Protein AF-A0A921MFJ2-F1 (afdb_monomer_lite)

Sequence (46 aa):
MYDLHRMRLLRELAHRGTLAAVARALDLSPSAVSQQLSLLAREVGE

Structure (mmCIF, N/CA/C/O backbone):
data_AF-A0A921MFJ2-F1
#
_entry.id   AF-A0A921MFJ2-F1
#
loop_
_atom_site.group_PDB
_atom_site.id
_atom_site.type_symbol
_atom_site.label_atom_id
_atom_site.label_alt_id
_atom_site.label_comp_id
_atom_site.label_asym_id
_atom_site.label_entity_id
_atom_site.label_seq_id
_atom_site.pdbx_PDB_ins_code
_atom_site.Cartn_x
_atom_site.Cartn_y
_atom_site.Cartn_z
_atom_site.occupancy
_atom_site.B_iso_or_equiv
_atom_site.auth_seq_id
_atom_site.auth_comp_id
_atom_site.auth_asym_id
_atom_site.auth_atom_id
_atom_site.pdbx_PDB_model_num
ATOM 1 N N . MET A 1 1 ? -10.280 12.371 8.943 1.00 62.56 1 MET A N 1
ATOM 2 C CA . MET A 1 1 ? -10.306 12.963 7.585 1.00 62.56 1 MET A CA 1
ATOM 3 C C . MET A 1 1 ? -10.118 11.823 6.599 1.00 62.56 1 MET A C 1
ATOM 5 O O . MET A 1 1 ? -9.186 11.057 6.794 1.00 62.56 1 MET A O 1
ATOM 9 N N . TYR A 1 2 ? -11.017 11.630 5.632 1.00 71.12 2 TYR A N 1
ATOM 10 C CA . TYR A 1 2 ? -10.899 10.519 4.680 1.00 71.12 2 TYR A CA 1
ATOM 11 C C . TYR A 1 2 ? -9.728 10.762 3.723 1.00 71.12 2 TYR A C 1
ATOM 13 O O . TYR A 1 2 ? -9.708 11.760 3.007 1.00 71.12 2 TYR A O 1
ATOM 21 N N . ASP A 1 3 ? -8.754 9.855 3.724 1.00 85.25 3 ASP A N 1
ATOM 22 C CA . ASP A 1 3 ? -7.591 9.924 2.845 1.00 85.25 3 ASP A CA 1
ATOM 23 C C . ASP A 1 3 ? -7.893 9.184 1.530 1.00 85.25 3 ASP A C 1
ATOM 25 O O . ASP A 1 3 ? -7.895 7.950 1.451 1.00 85.25 3 ASP A O 1
ATOM 29 N N . LEU A 1 4 ? -8.170 9.957 0.477 1.00 87.69 4 LEU A N 1
ATOM 30 C CA . LEU A 1 4 ? -8.420 9.439 -0.871 1.00 87.69 4 LEU A CA 1
ATOM 31 C C . LEU A 1 4 ? -7.241 8.625 -1.412 1.00 87.69 4 LEU A C 1
ATOM 33 O O . LEU A 1 4 ? -7.443 7.709 -2.209 1.00 87.69 4 LEU A O 1
ATOM 37 N N . HIS A 1 5 ? -6.019 8.926 -0.976 1.00 86.44 5 HIS A N 1
ATOM 38 C CA . HIS A 1 5 ? -4.842 8.182 -1.384 1.00 86.44 5 HIS A CA 1
ATOM 39 C C . HIS A 1 5 ? -4.856 6.767 -0.789 1.00 86.44 5 HIS A C 1
ATOM 41 O O . HIS A 1 5 ? -4.586 5.804 -1.507 1.00 86.44 5 HIS A O 1
ATOM 47 N N . ARG A 1 6 ? -5.278 6.615 0.475 1.00 88.62 6 ARG A N 1
ATOM 48 C CA . ARG A 1 6 ? -5.477 5.299 1.116 1.00 88.62 6 ARG A CA 1
ATOM 49 C C . ARG A 1 6 ? -6.590 4.501 0.446 1.00 88.62 6 ARG A C 1
ATOM 51 O O . ARG A 1 6 ? -6.409 3.322 0.149 1.00 88.62 6 ARG A O 1
ATOM 58 N N . MET A 1 7 ? -7.716 5.148 0.144 1.00 92.50 7 MET A N 1
ATOM 59 C CA . MET A 1 7 ? -8.820 4.515 -0.590 1.00 92.50 7 MET A CA 1
ATOM 60 C C . MET A 1 7 ? -8.370 4.032 -1.975 1.00 92.50 7 MET A C 1
ATOM 62 O O . MET A 1 7 ? -8.694 2.915 -2.380 1.00 92.50 7 MET A O 1
ATOM 66 N N . ARG A 1 8 ? -7.573 4.840 -2.687 1.00 92.56 8 ARG A N 1
ATOM 67 C CA . ARG A 1 8 ? -7.004 4.461 -3.984 1.00 92.56 8 ARG A CA 1
ATOM 68 C C . ARG A 1 8 ? -6.057 3.270 -3.841 1.00 92.56 8 ARG A C 1
ATOM 70 O O . ARG A 1 8 ? -6.208 2.311 -4.584 1.00 92.56 8 ARG A O 1
ATOM 77 N N . LEU A 1 9 ? -5.151 3.285 -2.862 1.00 92.62 9 LEU A N 1
ATOM 78 C CA . LEU A 1 9 ? -4.217 2.184 -2.593 1.00 92.62 9 LEU A CA 1
ATOM 79 C C . LEU A 1 9 ? -4.945 0.843 -2.397 1.00 92.62 9 LEU A C 1
ATOM 81 O O . LEU A 1 9 ? -4.610 -0.143 -3.052 1.00 92.62 9 LEU A O 1
ATOM 85 N N . LEU A 1 10 ? -5.973 0.825 -1.543 1.00 93.62 10 LEU A N 1
ATOM 86 C CA . LEU A 1 10 ? -6.782 -0.366 -1.267 1.00 93.62 10 LEU A CA 1
ATOM 87 C C . LEU A 1 10 ? -7.552 -0.848 -2.500 1.00 93.62 10 LEU A C 1
ATOM 89 O O . LEU A 1 10 ? -7.569 -2.045 -2.785 1.00 93.62 10 LEU A O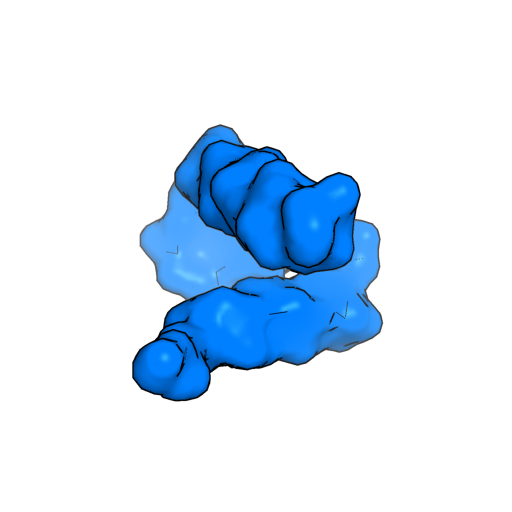 1
ATOM 93 N N . ARG A 1 11 ? -8.153 0.074 -3.261 1.00 94.88 11 ARG A N 1
ATOM 94 C CA . ARG A 1 11 ? -8.851 -0.248 -4.512 1.00 94.88 11 ARG A CA 1
ATOM 95 C C . ARG A 1 11 ? -7.908 -0.860 -5.542 1.00 94.88 11 ARG A C 1
ATOM 97 O O . ARG A 1 11 ? -8.237 -1.881 -6.144 1.00 94.88 11 ARG A O 1
ATOM 104 N N . GLU A 1 12 ? -6.740 -0.257 -5.751 1.00 95.75 12 GLU A N 1
ATOM 105 C CA . GLU A 1 12 ? -5.779 -0.767 -6.725 1.00 95.75 12 GLU A CA 1
ATOM 106 C C . GLU A 1 12 ? -5.235 -2.139 -6.299 1.00 95.75 12 GLU A C 1
ATOM 108 O O . GLU A 1 12 ? -5.026 -2.989 -7.167 1.00 95.75 12 GLU A O 1
ATOM 113 N N . LEU A 1 13 ? -5.051 -2.370 -4.991 1.00 93.94 13 LEU A N 1
ATOM 114 C CA . LEU A 1 13 ? -4.637 -3.661 -4.439 1.00 93.94 13 LEU A CA 1
ATOM 115 C C . LEU A 1 13 ? -5.704 -4.738 -4.641 1.00 93.94 13 LEU A C 1
ATOM 117 O O . LEU A 1 13 ? -5.374 -5.820 -5.118 1.00 93.94 13 LEU A O 1
ATOM 121 N N . ALA A 1 14 ? -6.972 -4.429 -4.363 1.00 95.19 14 ALA A N 1
ATOM 122 C CA . ALA A 1 14 ? -8.088 -5.336 -4.619 1.00 95.19 14 ALA A CA 1
ATOM 123 C C . ALA A 1 14 ? -8.216 -5.690 -6.110 1.00 95.19 14 ALA A C 1
ATOM 125 O O . ALA A 1 14 ? -8.549 -6.819 -6.455 1.00 95.19 14 ALA A O 1
ATOM 1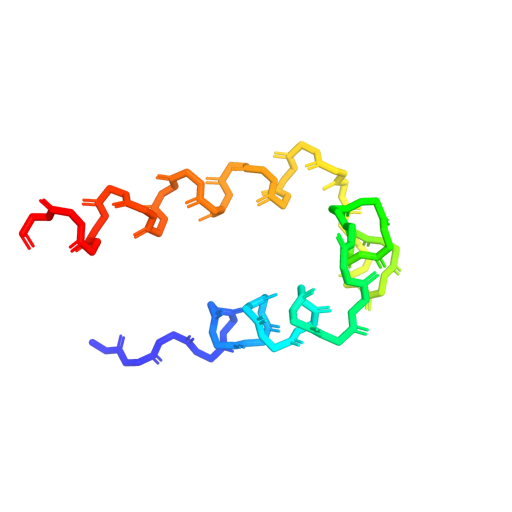26 N N . HIS A 1 15 ? -7.920 -4.739 -7.001 1.00 97.00 15 HIS A N 1
ATOM 127 C CA . HIS A 1 15 ? -8.017 -4.953 -8.442 1.00 97.00 15 HIS A CA 1
ATOM 128 C C . HIS A 1 15 ? -6.824 -5.724 -9.034 1.00 97.00 15 HIS A C 1
ATOM 130 O O . HIS A 1 15 ? -7.006 -6.524 -9.946 1.00 97.00 15 HIS A O 1
ATOM 136 N N . ARG A 1 16 ? -5.597 -5.484 -8.547 1.00 95.38 16 ARG A N 1
ATOM 137 C CA . ARG A 1 16 ? -4.359 -6.043 -9.134 1.00 95.38 16 ARG A CA 1
ATOM 138 C C . ARG A 1 16 ? -3.765 -7.228 -8.380 1.00 95.38 16 ARG A C 1
ATOM 140 O O . ARG A 1 16 ? -2.887 -7.897 -8.919 1.00 95.38 16 ARG A O 1
ATOM 147 N N . GLY A 1 17 ? -4.155 -7.444 -7.128 1.00 92.75 17 GLY A N 1
ATOM 148 C CA . GLY A 1 17 ? -3.756 -8.593 -6.310 1.00 92.75 17 GLY A CA 1
ATOM 149 C C . GLY A 1 17 ? -2.297 -8.624 -5.838 1.00 92.75 17 GLY A C 1
ATOM 150 O O . GLY A 1 17 ? -1.965 -9.442 -4.987 1.00 92.75 17 GLY A O 1
ATOM 151 N N . THR A 1 18 ? -1.409 -7.755 -6.340 1.00 94.88 18 THR A N 1
ATOM 152 C CA . THR A 1 18 ? 0.011 -7.745 -5.942 1.00 94.88 18 THR A CA 1
ATOM 153 C C . THR A 1 18 ? 0.549 -6.340 -5.686 1.00 94.88 18 THR A C 1
ATOM 155 O O . THR A 1 18 ? 0.237 -5.392 -6.410 1.00 94.88 18 THR A O 1
ATOM 158 N N . LEU A 1 19 ? 1.439 -6.216 -4.694 1.00 93.06 19 LEU A N 1
ATOM 159 C CA . LEU A 1 19 ? 2.101 -4.951 -4.346 1.00 93.06 19 LEU A CA 1
ATOM 160 C C . LEU A 1 19 ? 2.908 -4.376 -5.513 1.00 93.06 19 LEU A C 1
ATOM 162 O O . LEU A 1 19 ? 2.886 -3.173 -5.747 1.00 93.06 19 LEU A O 1
ATOM 166 N N . ALA A 1 20 ? 3.588 -5.235 -6.278 1.00 94.88 20 ALA A N 1
ATOM 167 C CA . ALA A 1 20 ? 4.383 -4.814 -7.427 1.00 94.88 20 ALA A CA 1
ATOM 168 C C . ALA A 1 20 ? 3.515 -4.213 -8.544 1.00 94.88 20 ALA A C 1
ATOM 170 O O . ALA A 1 20 ? 3.897 -3.213 -9.147 1.00 94.88 20 ALA A O 1
ATOM 171 N N . ALA A 1 21 ? 2.342 -4.793 -8.813 1.00 95.44 21 ALA A N 1
ATOM 172 C CA . ALA A 1 21 ? 1.422 -4.260 -9.813 1.00 95.44 21 ALA A CA 1
ATOM 173 C C . ALA A 1 21 ? 0.782 -2.938 -9.358 1.00 95.44 21 ALA A C 1
ATOM 175 O O . ALA A 1 21 ? 0.607 -2.036 -10.176 1.00 95.44 21 ALA A O 1
ATOM 176 N N . VAL A 1 22 ? 0.478 -2.795 -8.064 1.00 96.38 22 VAL A N 1
ATOM 177 C CA . VAL A 1 22 ? 0.003 -1.526 -7.484 1.00 96.38 22 VAL A CA 1
ATOM 178 C C . VAL A 1 22 ? 1.075 -0.445 -7.573 1.00 96.38 22 VAL A C 1
ATOM 180 O O . VAL A 1 22 ? 0.784 0.657 -8.020 1.00 96.38 22 VAL A O 1
ATOM 183 N N . ALA A 1 23 ? 2.318 -0.773 -7.215 1.00 95.75 23 ALA A N 1
ATOM 184 C CA . ALA A 1 23 ? 3.449 0.145 -7.281 1.00 95.75 23 ALA A CA 1
ATOM 185 C C . ALA A 1 23 ? 3.633 0.709 -8.699 1.00 95.75 23 ALA A C 1
ATOM 187 O O . ALA A 1 23 ? 3.674 1.922 -8.874 1.00 95.75 23 ALA A 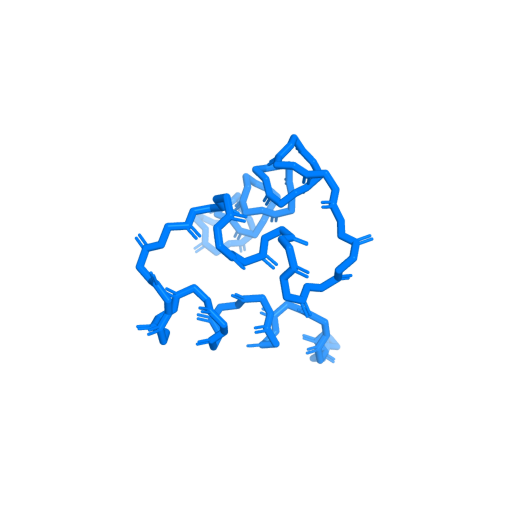O 1
ATOM 188 N N . ARG A 1 24 ? 3.608 -0.157 -9.723 1.00 95.62 24 ARG A N 1
ATOM 189 C CA . ARG A 1 24 ? 3.664 0.275 -11.131 1.00 95.62 24 ARG A CA 1
ATOM 190 C C . ARG A 1 24 ? 2.485 1.156 -11.540 1.00 95.62 24 ARG A C 1
ATOM 192 O O . ARG A 1 24 ? 2.663 2.068 -12.328 1.00 95.62 24 ARG A O 1
ATOM 199 N N . ALA A 1 25 ? 1.284 0.876 -11.043 1.00 95.25 25 ALA A N 1
ATOM 200 C CA . ALA A 1 25 ? 0.088 1.632 -11.409 1.00 95.25 25 ALA A CA 1
ATOM 201 C C . ALA A 1 25 ? -0.016 3.006 -10.737 1.00 95.25 25 ALA A C 1
ATOM 203 O O . ALA A 1 25 ? -0.801 3.841 -11.179 1.00 95.25 25 ALA A O 1
ATOM 204 N N . LEU A 1 26 ? 0.721 3.209 -9.647 1.00 92.81 26 LEU A N 1
ATOM 205 C CA . LEU A 1 26 ? 0.732 4.449 -8.881 1.00 92.81 26 LEU A CA 1
ATOM 206 C C . LEU A 1 26 ? 2.037 5.239 -9.052 1.00 92.81 26 LEU A C 1
ATOM 208 O O . LEU A 1 26 ? 2.198 6.240 -8.360 1.00 92.81 26 LEU A O 1
ATOM 212 N N . ASP A 1 27 ? 2.946 4.790 -9.926 1.00 94.94 27 ASP A N 1
ATOM 213 C CA . ASP A 1 27 ? 4.306 5.328 -10.083 1.00 94.94 27 ASP A CA 1
ATOM 214 C C . ASP A 1 27 ? 5.077 5.398 -8.749 1.00 94.94 27 ASP A C 1
ATOM 216 O O . ASP A 1 27 ? 5.779 6.358 -8.435 1.00 94.94 27 ASP A O 1
ATOM 220 N N . LEU A 1 28 ? 4.931 4.348 -7.937 1.00 92.94 28 LEU A N 1
ATOM 221 C CA . LEU A 1 28 ? 5.570 4.195 -6.631 1.00 92.94 28 LEU A CA 1
ATOM 222 C C . LEU A 1 28 ? 6.573 3.041 -6.632 1.00 92.94 28 LEU A C 1
ATOM 224 O O . LEU A 1 28 ? 6.531 2.134 -7.465 1.00 92.94 28 LEU A O 1
ATOM 228 N N . SER A 1 29 ? 7.450 3.024 -5.628 1.00 95.19 29 SER A N 1
ATOM 229 C CA . SER A 1 29 ? 8.254 1.840 -5.330 1.00 95.19 29 SER A CA 1
ATOM 230 C C . SER A 1 29 ? 7.429 0.791 -4.561 1.00 95.19 29 SER A C 1
ATOM 232 O O . SER A 1 29 ? 6.538 1.144 -3.780 1.00 95.19 29 SER A O 1
ATOM 234 N N . PRO A 1 30 ? 7.739 -0.514 -4.690 1.00 92.56 30 PRO A N 1
ATOM 235 C CA . PRO A 1 30 ? 7.090 -1.556 -3.888 1.00 92.56 30 PRO A CA 1
ATOM 236 C C . PRO A 1 30 ? 7.248 -1.347 -2.373 1.00 92.56 30 PRO A C 1
ATOM 238 O O . PRO A 1 30 ? 6.335 -1.652 -1.606 1.00 92.56 30 PRO A O 1
ATOM 241 N N . SER A 1 31 ? 8.383 -0.789 -1.934 1.00 94.25 31 SER A N 1
ATOM 242 C CA . SER A 1 31 ? 8.636 -0.478 -0.524 1.00 94.25 31 SER A CA 1
ATOM 243 C C . SER A 1 31 ? 7.776 0.676 -0.007 1.00 94.25 31 SER A C 1
ATOM 245 O O . SER A 1 31 ? 7.367 0.643 1.152 1.00 94.25 31 SER A O 1
ATOM 247 N N . ALA A 1 32 ? 7.460 1.672 -0.842 1.00 93.81 32 ALA A N 1
ATOM 248 C CA . ALA A 1 32 ? 6.535 2.746 -0.483 1.00 93.81 32 ALA A CA 1
ATOM 249 C C . ALA A 1 32 ? 5.114 2.201 -0.274 1.00 93.81 32 ALA A C 1
ATOM 251 O O . ALA A 1 32 ? 4.494 2.479 0.751 1.00 93.81 32 ALA A O 1
ATOM 252 N N . VAL A 1 33 ? 4.642 1.339 -1.183 1.00 94.06 33 VAL A N 1
ATOM 253 C CA . VAL A 1 33 ? 3.332 0.675 -1.056 1.00 94.06 33 VAL A CA 1
ATOM 254 C C . VAL A 1 33 ? 3.271 -0.175 0.216 1.00 94.06 33 VAL A C 1
ATOM 256 O O . VAL A 1 33 ? 2.306 -0.083 0.974 1.00 94.06 33 VAL A O 1
ATOM 259 N N . SER A 1 34 ? 4.317 -0.962 0.494 1.00 94.00 34 SER A N 1
ATOM 260 C CA . SER A 1 34 ? 4.388 -1.765 1.720 1.00 94.00 34 SER A CA 1
ATOM 261 C C . SER A 1 34 ? 4.345 -0.900 2.981 1.00 94.00 34 SER A C 1
ATOM 263 O O . SER A 1 34 ? 3.646 -1.253 3.926 1.00 94.00 34 SER A O 1
ATOM 265 N N . GLN A 1 35 ? 5.059 0.229 3.009 1.00 94.25 35 GLN A N 1
ATOM 266 C CA . GLN A 1 35 ? 5.046 1.141 4.157 1.00 94.25 35 GLN A CA 1
ATOM 267 C C . GLN A 1 35 ? 3.664 1.758 4.382 1.00 94.25 35 GLN A C 1
ATOM 269 O O . GLN A 1 35 ? 3.191 1.786 5.517 1.00 94.25 35 GLN A O 1
ATOM 274 N N . GLN A 1 36 ? 2.990 2.204 3.319 1.00 92.62 36 GLN A N 1
ATOM 275 C CA . GLN A 1 36 ? 1.644 2.771 3.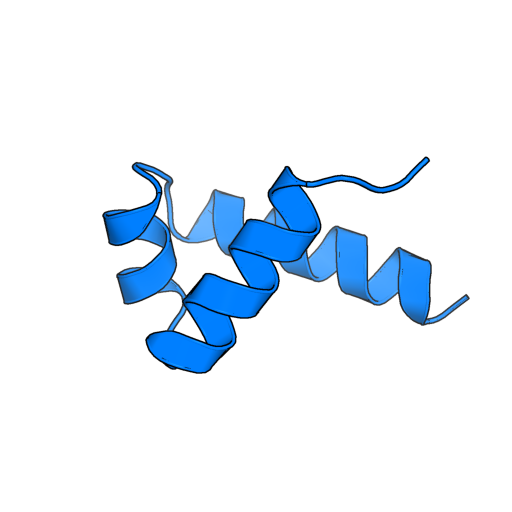433 1.00 92.62 36 GLN A CA 1
ATOM 276 C C . GLN A 1 36 ? 0.625 1.749 3.942 1.00 92.62 36 GLN A C 1
ATOM 278 O O . GLN A 1 36 ? -0.214 2.095 4.770 1.00 92.62 36 GLN A O 1
ATOM 283 N N . LEU A 1 37 ? 0.719 0.491 3.502 1.00 92.06 37 LEU A N 1
ATOM 284 C CA . LEU A 1 37 ? -0.141 -0.578 4.014 1.00 92.06 37 LEU A CA 1
ATOM 285 C C . LEU A 1 37 ? 0.142 -0.895 5.483 1.00 92.06 37 LEU A C 1
ATOM 287 O O . LEU A 1 37 ? -0.802 -1.062 6.247 1.00 92.06 37 LEU A O 1
ATOM 291 N N . SER A 1 38 ? 1.411 -0.933 5.899 1.00 92.81 38 SER A N 1
ATOM 292 C CA . SER A 1 38 ? 1.764 -1.148 7.307 1.00 92.81 38 SER A CA 1
ATOM 293 C C . SER A 1 38 ? 1.231 -0.038 8.213 1.00 92.81 38 SER A C 1
ATOM 295 O O . SER A 1 38 ? 0.765 -0.321 9.313 1.00 92.81 38 SER A O 1
ATOM 297 N N . LEU A 1 39 ? 1.275 1.220 7.764 1.00 91.94 39 LEU A N 1
ATOM 298 C CA . LEU A 1 39 ? 0.681 2.340 8.500 1.00 91.94 39 LEU A CA 1
ATOM 299 C C . LEU A 1 39 ? -0.838 2.188 8.603 1.00 91.94 39 LEU A C 1
ATOM 301 O O . LEU A 1 39 ? -1.380 2.267 9.700 1.00 91.94 39 LEU A O 1
ATOM 305 N N . LEU A 1 40 ? -1.501 1.890 7.484 1.00 90.00 40 LEU A N 1
ATOM 306 C CA . LEU A 1 40 ? -2.946 1.691 7.450 1.00 90.00 40 LEU A CA 1
ATOM 307 C C . LEU A 1 40 ? -3.395 0.541 8.366 1.00 90.00 40 LEU A C 1
ATOM 309 O O . LEU A 1 40 ? -4.371 0.678 9.094 1.00 90.00 40 LEU A O 1
ATOM 313 N N . ALA A 1 41 ? -2.681 -0.587 8.352 1.00 89.25 41 ALA A N 1
ATOM 314 C CA . ALA A 1 41 ? -2.998 -1.738 9.195 1.00 89.25 41 ALA A CA 1
ATOM 315 C C . ALA A 1 41 ? -2.902 -1.402 10.689 1.00 89.25 41 ALA A C 1
ATOM 317 O O . ALA A 1 41 ? -3.724 -1.869 11.472 1.00 89.25 41 ALA A O 1
ATOM 318 N N . ARG A 1 42 ? -1.931 -0.566 11.078 1.00 91.12 42 ARG A N 1
ATOM 319 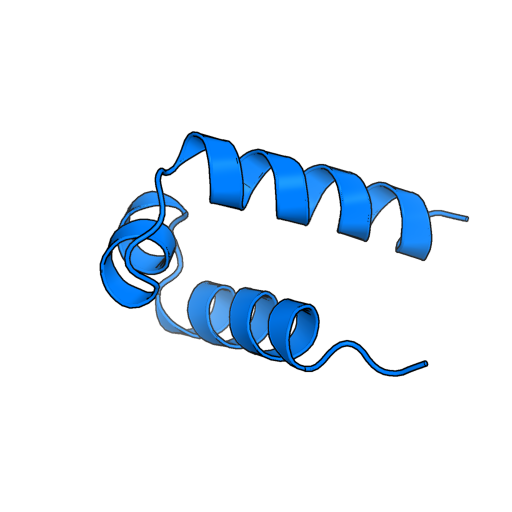C CA . ARG A 1 42 ? -1.802 -0.087 12.460 1.00 91.12 42 ARG A CA 1
ATOM 320 C C . ARG A 1 42 ? -2.948 0.835 12.856 1.00 91.12 42 ARG A C 1
ATOM 322 O O . ARG A 1 42 ? -3.441 0.717 13.959 1.00 91.12 42 ARG A O 1
ATOM 329 N N . GLU A 1 43 ? -3.384 1.722 11.969 1.00 88.12 43 GLU A N 1
ATOM 330 C CA . GLU A 1 43 ? -4.478 2.660 12.260 1.00 88.12 43 GLU A CA 1
ATOM 331 C C . GLU A 1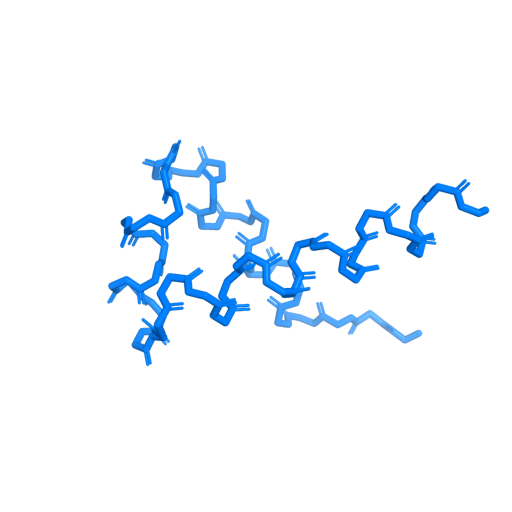 43 ? -5.859 1.998 12.340 1.00 88.12 43 GLU A C 1
ATOM 333 O O . GLU A 1 43 ? -6.749 2.545 12.976 1.00 88.12 43 GLU A O 1
ATOM 338 N N . VAL A 1 44 ? -6.059 0.865 11.656 1.00 85.06 44 VAL A N 1
ATOM 339 C CA . VAL A 1 44 ? -7.320 0.098 11.682 1.00 85.06 44 VAL A CA 1
ATOM 340 C C . VAL A 1 44 ? -7.314 -0.975 12.779 1.00 85.06 44 VAL A C 1
ATOM 342 O O . VAL A 1 44 ? -8.373 -1.455 13.171 1.00 85.06 44 VAL A O 1
ATOM 345 N N . GLY A 1 45 ? -6.131 -1.385 13.245 1.00 76.62 45 GLY A N 1
ATOM 346 C CA . GLY A 1 45 ? -5.967 -2.346 14.338 1.00 76.62 45 GLY A CA 1
ATOM 347 C C . GLY A 1 45 ? -6.091 -1.747 15.744 1.00 76.62 45 GLY A C 1
ATOM 348 O O . GLY A 1 45 ? -6.017 -2.507 16.707 1.00 76.62 45 GLY A O 1
ATOM 349 N N . GLU A 1 46 ? -6.257 -0.427 15.845 1.00 59.84 46 GLU A N 1
ATOM 350 C CA . GLU A 1 46 ? -6.493 0.338 17.080 1.00 59.84 46 GLU A CA 1
ATOM 351 C C . GLU A 1 46 ? -7.980 0.691 17.242 1.00 59.84 46 GLU A C 1
ATOM 353 O O . GLU A 1 46 ? -8.650 0.950 16.213 1.00 59.84 46 GLU A O 1
#

Radius of gyration: 10.25 Å; chains: 1; bounding box: 20×22×28 Å

pLDDT: mean 90.6, std 7.9, range [59.84, 97.0]

Foldseek 3Di:
DDDVVLVLLVVQCVVPVDLCSSCVVVVHDSVVSVVSVVVVCVVVVD

InterPro domains:
  IPR000847 LysR, HTH, N-terminal domain [PF00126] (4-45)
  IPR000847 LysR, HTH, N-terminal domain [PS50931] (1-46)
  IPR036388 Winged helix-like DNA-binding domain superfamily [G3DSA:1.10.10.10] (1-46)
  IPR036390 Winged helix DNA-binding domain superfamily [SSF46785] (1-45)

Secondary structure (DSSP, 8-state):
---HHHHHHHHHHHHH-SHHHHHHHTT--HHHHHHHHHHHHHHH--

Organism: NCBI:txid1033736